Protein AF-A0A0K2T6K9-F1 (afdb_monomer_lite)

pLDDT: mean 70.92, std 22.77, range [32.41, 96.31]

Organism: Lepeophtheirus salmonis (NCBI:txid72036)

Secondary structure (DSSP, 8-state):
-HHHHHHHHHHHHHTTTT----------------------------PPP-----SSHHHHHHTGGGTTT-HHHHHH-TTTTTSS-----SSBTTTTHHHHTTT-TTSHHHHHHBTTTTT---

Sequence (122 aa):
MKYLLLLSLLGCLTLVYGQMTKTTPGQQTKGLSSKAPATTTVVTTTTPAPVCRDCFPLWCFHYRNYCSYNFWIRKWCPKTCRICTPVRPCKNLWGWWCKFYRHCCNFSSVARNCQQTCNRCQ

Radius of gyration: 22.37 Å; chains: 1; bounding box: 63×39×42 Å

Structure (mmCIF, N/CA/C/O b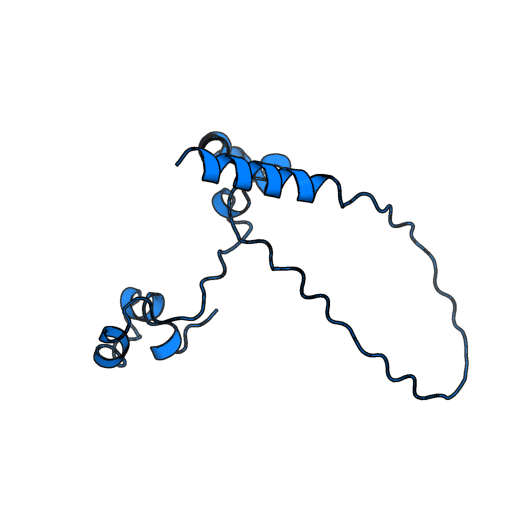ackbone):
data_AF-A0A0K2T6K9-F1
#
_entry.id   AF-A0A0K2T6K9-F1
#
loop_
_atom_site.group_PDB
_atom_site.id
_atom_site.type_symbol
_atom_site.label_atom_id
_atom_site.label_alt_id
_atom_site.label_comp_id
_atom_site.label_asym_id
_atom_site.label_entity_id
_atom_site.label_seq_id
_atom_site.pdbx_PDB_ins_code
_atom_site.Cartn_x
_atom_site.Cartn_y
_atom_site.Cartn_z
_atom_site.occupancy
_atom_site.B_iso_or_equiv
_atom_site.auth_seq_id
_atom_site.auth_comp_id
_atom_site.auth_asym_id
_atom_site.auth_atom_id
_atom_site.pdbx_PDB_model_num
ATOM 1 N N . MET A 1 1 ? 5.548 23.237 3.254 1.00 48.84 1 MET A N 1
ATOM 2 C CA . MET A 1 1 ? 4.936 21.934 3.628 1.00 48.84 1 MET A CA 1
ATOM 3 C C . MET A 1 1 ? 3.764 22.019 4.623 1.00 48.84 1 MET A C 1
ATOM 5 O O . MET A 1 1 ? 3.076 21.023 4.789 1.00 48.84 1 MET A O 1
ATOM 9 N N . LYS A 1 2 ? 3.462 23.177 5.240 1.00 40.91 2 LYS A N 1
ATOM 10 C CA . LYS A 1 2 ? 2.337 23.337 6.193 1.00 40.91 2 LYS A CA 1
ATOM 11 C C . LYS A 1 2 ? 0.930 23.225 5.568 1.00 40.91 2 LYS A C 1
ATOM 13 O O . LYS A 1 2 ? 0.012 22.761 6.230 1.00 40.91 2 LYS A O 1
ATOM 18 N N . TYR A 1 3 ? 0.780 23.557 4.283 1.00 35.16 3 TYR A N 1
ATOM 19 C CA . TYR A 1 3 ? -0.518 23.541 3.590 1.00 35.16 3 TYR A CA 1
ATOM 20 C C . TYR A 1 3 ? -1.052 22.139 3.241 1.00 35.16 3 TYR A C 1
ATOM 22 O O . TYR A 1 3 ? -2.264 21.948 3.195 1.00 35.16 3 TYR A O 1
ATOM 30 N N . LEU A 1 4 ? -0.181 21.133 3.059 1.00 42.31 4 LEU A N 1
ATOM 31 C CA . LEU A 1 4 ? -0.628 19.763 2.754 1.00 42.31 4 LEU A CA 1
ATOM 32 C C . LEU A 1 4 ? -1.341 19.098 3.944 1.00 42.31 4 LEU A C 1
ATOM 34 O O . LEU A 1 4 ? -2.280 18.336 3.739 1.00 42.31 4 LEU A O 1
ATOM 38 N N . LEU A 1 5 ? -0.915 19.417 5.172 1.00 42.16 5 LEU A N 1
ATOM 39 C CA . LEU A 1 5 ? -1.482 18.889 6.419 1.00 42.16 5 LEU A CA 1
ATOM 40 C C . LEU A 1 5 ? -2.924 19.372 6.651 1.00 42.16 5 LEU A C 1
ATOM 42 O O . LEU A 1 5 ? -3.776 18.587 7.068 1.00 42.16 5 LEU A O 1
ATOM 46 N N . LEU A 1 6 ? -3.212 20.634 6.314 1.00 41.59 6 LEU A N 1
ATOM 47 C CA . LEU A 1 6 ? -4.548 21.230 6.428 1.00 41.59 6 LEU A CA 1
ATOM 48 C C . LEU A 1 6 ? -5.563 20.590 5.465 1.00 41.59 6 LEU A C 1
ATOM 50 O O . LEU A 1 6 ? -6.683 20.287 5.872 1.00 41.59 6 LEU A O 1
ATOM 54 N N . LEU A 1 7 ? -5.163 20.293 4.224 1.00 46.97 7 LEU A N 1
ATOM 55 C CA . LEU A 1 7 ? -6.036 19.639 3.237 1.00 46.97 7 LEU A CA 1
ATOM 56 C C . LEU A 1 7 ? -6.387 18.192 3.626 1.00 46.97 7 LEU A C 1
ATOM 58 O O . LEU A 1 7 ? -7.516 17.744 3.425 1.00 46.97 7 LEU A O 1
ATOM 62 N N . SER A 1 8 ? -5.448 17.462 4.235 1.00 46.38 8 SER A N 1
ATOM 63 C CA . SER A 1 8 ? -5.703 16.112 4.758 1.00 46.38 8 SER A CA 1
ATOM 64 C C . SER A 1 8 ? -6.667 16.086 5.951 1.00 46.38 8 SER A C 1
ATOM 66 O O . SER A 1 8 ? -7.456 15.150 6.058 1.00 46.38 8 SER A O 1
ATOM 68 N N . LEU A 1 9 ? -6.658 17.119 6.802 1.00 48.91 9 LEU A N 1
ATOM 69 C CA . LEU A 1 9 ? -7.581 17.251 7.937 1.00 48.91 9 LEU A CA 1
ATOM 70 C C . LEU A 1 9 ? -9.014 17.568 7.475 1.00 48.91 9 LEU A C 1
ATOM 72 O O . LEU A 1 9 ? -9.964 16.936 7.939 1.00 48.91 9 LEU A O 1
ATOM 76 N N . LEU A 1 10 ? -9.170 18.472 6.500 1.00 52.72 10 LEU A N 1
ATOM 77 C CA . LEU A 1 10 ? -10.467 18.818 5.896 1.00 52.72 10 LEU A CA 1
ATOM 78 C C . LEU A 1 10 ? -11.132 17.623 5.185 1.00 52.72 10 LEU A C 1
ATOM 80 O O . LEU A 1 10 ? -12.345 17.429 5.286 1.00 52.72 10 LEU A O 1
ATOM 84 N N . GLY A 1 11 ? -10.343 16.770 4.522 1.00 53.19 11 GLY A N 1
ATOM 85 C CA . GLY A 1 11 ? -10.852 15.557 3.870 1.00 53.19 11 GLY A CA 1
ATOM 86 C C . GLY A 1 11 ? -11.368 14.482 4.839 1.00 53.19 11 GLY A C 1
ATOM 87 O O . GLY A 1 11 ? -12.247 13.707 4.477 1.00 53.19 11 GLY A O 1
ATOM 88 N N . CYS A 1 12 ? -10.855 14.428 6.071 1.00 54.47 12 CYS A N 1
ATOM 89 C CA . CYS A 1 12 ? -11.324 13.484 7.093 1.00 54.47 12 CYS A CA 1
ATOM 90 C C . CYS A 1 12 ? -12.574 14.002 7.839 1.00 54.47 12 CYS A C 1
ATOM 92 O O . CYS A 1 12 ? -13.411 13.197 8.239 1.00 54.47 12 CYS A O 1
ATOM 94 N N . LEU A 1 13 ? -12.751 15.325 7.973 1.00 50.03 13 LEU A N 1
ATOM 95 C CA . LEU A 1 13 ? -13.943 15.945 8.580 1.00 50.03 13 LEU A CA 1
ATOM 96 C C . LEU A 1 13 ? -15.198 15.836 7.697 1.00 50.03 13 LEU A C 1
ATOM 98 O O . LEU A 1 13 ? -16.281 15.550 8.203 1.00 50.03 13 LEU A O 1
ATOM 102 N N . THR A 1 14 ? -15.062 16.001 6.381 1.00 52.62 14 THR A N 1
ATOM 103 C CA . THR A 1 14 ? -16.197 15.932 5.436 1.00 52.62 14 THR A CA 1
ATOM 104 C C . THR A 1 14 ? -16.800 14.527 5.303 1.00 52.62 14 THR A C 1
ATOM 106 O O . THR A 1 14 ? -18.003 14.401 5.098 1.00 52.62 14 THR A O 1
ATOM 109 N N . LEU A 1 15 ? -16.013 13.464 5.515 1.00 48.84 15 LEU A N 1
ATOM 110 C CA . LEU A 1 15 ? -16.506 12.077 5.543 1.00 48.84 15 LEU A CA 1
ATOM 111 C C . LEU A 1 15 ? -17.368 11.751 6.776 1.00 48.84 15 LEU A C 1
ATOM 113 O O . LEU A 1 15 ? -18.152 10.806 6.735 1.00 48.84 15 LEU A O 1
ATOM 117 N N . VAL A 1 16 ? -17.240 12.502 7.876 1.00 49.53 16 VAL A N 1
ATOM 118 C CA . VAL A 1 16 ? -17.980 12.217 9.119 1.00 49.53 16 VAL A CA 1
ATOM 119 C C . VAL A 1 16 ? -19.414 12.735 9.082 1.00 49.53 16 VAL A C 1
ATOM 121 O O . VAL A 1 16 ? -20.295 12.084 9.635 1.00 49.53 16 VAL A O 1
ATOM 124 N N . TYR A 1 17 ? -19.672 13.858 8.413 1.00 44.06 17 TYR A N 1
ATOM 125 C CA . TYR A 1 17 ? -20.999 14.486 8.424 1.00 44.06 17 TYR A CA 1
ATOM 126 C C . TYR A 1 17 ? -22.012 13.854 7.450 1.00 44.06 17 TYR A C 1
ATOM 128 O O . TYR A 1 17 ? -23.198 14.147 7.541 1.00 44.06 17 TYR A O 1
ATOM 136 N N . GLY A 1 18 ? -21.585 12.967 6.543 1.00 38.91 18 GLY A N 1
ATOM 137 C CA . GLY A 1 18 ? -22.439 12.433 5.471 1.00 38.91 18 GLY A CA 1
ATOM 138 C C . GLY A 1 18 ? -23.203 11.133 5.760 1.00 38.91 18 GLY A C 1
ATOM 139 O O . GLY A 1 18 ? -23.868 10.635 4.859 1.00 38.91 18 GLY A O 1
ATOM 140 N N . GLN A 1 19 ? -23.105 10.534 6.954 1.00 40.34 19 GLN A N 1
ATOM 141 C CA . GLN A 1 19 ? -23.651 9.185 7.212 1.00 40.34 19 GLN A CA 1
ATOM 142 C C . GLN A 1 19 ? -24.632 9.113 8.393 1.00 40.34 19 GLN A C 1
ATOM 144 O O . GLN A 1 19 ? -24.537 8.229 9.241 1.00 40.34 19 GLN A O 1
ATOM 149 N N . MET A 1 20 ? -25.612 10.017 8.432 1.00 37.75 20 MET A N 1
ATOM 150 C CA . MET A 1 20 ? -26.844 9.803 9.198 1.00 37.75 20 MET A CA 1
ATOM 151 C C . MET A 1 20 ? -28.051 9.758 8.259 1.00 37.75 20 MET A C 1
ATOM 153 O O . MET A 1 20 ? -28.848 10.688 8.208 1.00 37.75 20 MET A O 1
ATOM 157 N N . THR A 1 21 ? -28.223 8.652 7.535 1.00 39.78 21 THR A N 1
ATOM 158 C CA . THR A 1 21 ? -29.558 8.239 7.088 1.00 39.78 21 THR A CA 1
ATOM 159 C C . THR A 1 21 ? -29.894 6.909 7.747 1.00 39.78 21 THR A C 1
ATOM 161 O O . THR A 1 21 ? -29.272 5.872 7.544 1.00 39.78 21 THR A O 1
ATOM 164 N N . LYS A 1 22 ? -30.856 7.017 8.657 1.00 41.66 22 LYS A N 1
ATOM 165 C CA . LYS A 1 22 ? -31.445 5.979 9.491 1.00 41.66 22 LYS A CA 1
ATOM 166 C C . LYS A 1 22 ? -32.197 4.988 8.595 1.00 41.66 22 LYS A C 1
ATOM 168 O O . LYS A 1 22 ? -33.239 5.339 8.050 1.00 41.66 22 LYS A O 1
ATOM 173 N N . THR A 1 23 ? -31.683 3.772 8.431 1.00 34.44 23 THR A N 1
ATOM 174 C CA . THR A 1 23 ? -32.379 2.701 7.700 1.00 34.44 23 THR A CA 1
ATOM 175 C C . THR A 1 23 ? -33.383 2.016 8.627 1.00 34.44 23 THR A C 1
ATOM 177 O O . THR A 1 23 ? -33.013 1.268 9.530 1.00 34.44 23 THR A O 1
ATOM 180 N N . THR A 1 24 ? -34.665 2.306 8.419 1.00 37.50 24 THR A N 1
ATOM 181 C CA . THR A 1 24 ? -35.814 1.585 8.990 1.00 37.50 24 THR A CA 1
ATOM 182 C C . THR A 1 24 ? -36.018 0.259 8.232 1.00 37.50 24 THR A C 1
ATOM 184 O O . THR A 1 24 ? -35.866 0.260 7.009 1.00 37.50 24 THR A O 1
ATOM 187 N N . PRO A 1 25 ? -36.378 -0.868 8.881 1.00 41.75 25 PRO A N 1
ATOM 188 C CA . PRO A 1 25 ? -36.675 -2.117 8.180 1.00 41.75 25 PRO A CA 1
ATOM 189 C C . PRO A 1 25 ? -38.123 -2.109 7.656 1.00 41.75 25 PRO A C 1
ATOM 191 O O . PRO A 1 25 ? -39.065 -2.001 8.436 1.00 41.75 25 PRO A O 1
ATOM 194 N N . GLY A 1 26 ? -38.296 -2.202 6.333 1.00 34.94 26 GLY A N 1
ATOM 195 C CA . GLY A 1 26 ? -39.593 -2.246 5.647 1.00 34.94 26 GLY A CA 1
ATOM 196 C C . GLY A 1 26 ? -39.815 -3.574 4.917 1.00 34.94 26 GLY A C 1
ATOM 197 O O . GLY A 1 26 ? -38.970 -4.010 4.141 1.00 34.94 26 GLY A O 1
ATOM 198 N N . GLN A 1 27 ? -40.949 -4.199 5.224 1.00 34.81 27 GLN A N 1
ATOM 199 C CA . GLN A 1 27 ? -41.441 -5.529 4.848 1.00 34.81 27 GLN A CA 1
ATOM 200 C C . GLN A 1 27 ? -41.668 -5.791 3.346 1.00 34.81 27 GLN A C 1
ATOM 202 O O . GLN A 1 27 ? -41.936 -4.890 2.559 1.00 34.81 27 GLN A O 1
ATOM 207 N N . GLN A 1 28 ? -41.660 -7.091 3.014 1.00 42.19 28 GLN A N 1
ATOM 208 C CA . GLN A 1 28 ? -42.156 -7.714 1.780 1.00 42.19 28 GLN A CA 1
ATOM 209 C C . GLN A 1 28 ? -43.587 -7.293 1.404 1.00 42.19 28 GLN A C 1
ATOM 211 O O . GLN A 1 28 ? -44.486 -7.388 2.236 1.00 42.19 28 GLN A O 1
ATOM 216 N N . THR A 1 29 ? -43.833 -7.078 0.109 1.00 35.28 29 THR A N 1
ATOM 217 C CA . THR A 1 29 ? -45.123 -7.379 -0.536 1.00 35.28 29 THR A CA 1
ATOM 218 C C . THR A 1 29 ? -44.916 -7.911 -1.957 1.00 35.28 29 THR A C 1
ATOM 220 O O . THR A 1 29 ? -44.162 -7.364 -2.758 1.00 35.28 29 THR A O 1
ATOM 223 N N . LYS A 1 30 ? -45.592 -9.030 -2.251 1.00 39.19 30 LYS A N 1
ATOM 224 C CA . LYS A 1 30 ? -45.773 -9.610 -3.589 1.00 39.19 30 LYS A CA 1
ATOM 225 C C . LYS A 1 30 ? -46.686 -8.696 -4.416 1.00 39.19 30 LYS A C 1
ATOM 227 O O . LYS A 1 30 ? -47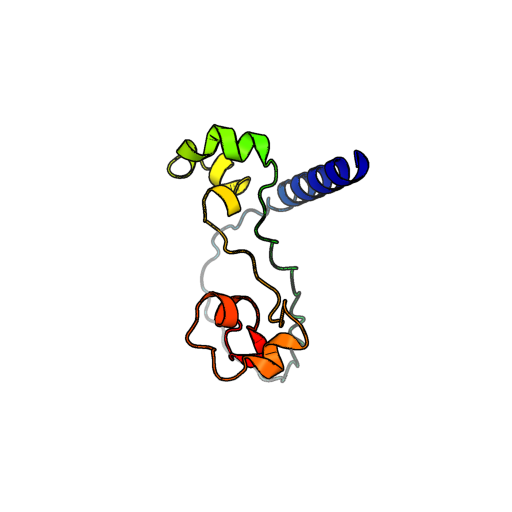.724 -8.277 -3.913 1.00 39.19 30 LYS A O 1
ATOM 232 N N . GLY A 1 31 ? -46.349 -8.466 -5.685 1.00 32.41 31 GLY A N 1
ATOM 233 C CA . GLY A 1 31 ? -47.179 -7.727 -6.638 1.00 32.41 31 GLY A CA 1
ATOM 234 C C . GLY A 1 31 ? -46.854 -8.124 -8.078 1.00 32.41 31 GLY A C 1
ATOM 235 O O . GLY A 1 31 ? -45.693 -8.204 -8.463 1.00 32.41 31 GLY A O 1
ATOM 236 N N . LEU A 1 32 ? -47.903 -8.446 -8.824 1.00 38.69 32 LEU A N 1
ATOM 237 C CA . LEU A 1 32 ? -47.945 -9.091 -10.134 1.00 38.69 32 LEU A CA 1
ATOM 238 C C . LEU A 1 32 ? -47.921 -8.052 -11.279 1.00 38.69 32 LEU A C 1
ATOM 240 O O . LEU A 1 32 ? -48.512 -6.991 -11.136 1.00 38.69 32 LEU A O 1
ATOM 244 N N . SER A 1 33 ? -47.360 -8.437 -12.434 1.00 40.69 33 SER A N 1
ATOM 245 C CA . SER A 1 33 ? -47.659 -7.934 -13.795 1.00 40.69 33 SER A CA 1
ATOM 246 C C . SER A 1 33 ? -47.379 -6.458 -14.145 1.00 40.69 33 SER A C 1
ATOM 248 O O . SER A 1 33 ? -48.092 -5.557 -13.716 1.00 40.69 33 SER A O 1
ATOM 250 N N . SER A 1 34 ? -46.483 -6.217 -15.116 1.00 38.91 34 SER A N 1
ATOM 251 C CA . SER A 1 34 ? -46.828 -5.783 -16.494 1.00 38.91 34 SER A CA 1
ATOM 252 C C . SER A 1 34 ? -45.618 -5.198 -17.248 1.00 38.91 34 SER A C 1
ATOM 254 O O . SER A 1 34 ? -44.697 -4.625 -16.683 1.00 38.91 34 SER A O 1
ATOM 256 N N . LYS A 1 35 ? -45.660 -5.399 -18.564 1.00 48.69 35 LYS A N 1
ATOM 257 C CA . LYS A 1 35 ? -44.658 -5.235 -19.627 1.00 48.69 35 LYS A CA 1
ATOM 258 C C . LYS A 1 35 ? -44.300 -3.770 -19.959 1.00 48.69 35 LYS A C 1
ATOM 260 O O . LYS A 1 35 ? -45.175 -3.035 -20.394 1.00 48.69 35 LYS A O 1
ATOM 265 N N . ALA A 1 36 ? -43.012 -3.408 -19.881 1.00 44.94 36 ALA A N 1
ATOM 266 C CA . ALA A 1 36 ? -42.335 -2.372 -20.690 1.00 44.94 36 ALA A CA 1
ATOM 267 C C . ALA A 1 36 ? -40.800 -2.474 -20.497 1.00 44.94 36 ALA A C 1
ATOM 269 O O . ALA A 1 36 ? -40.363 -2.679 -19.362 1.00 44.94 36 ALA A O 1
ATOM 270 N N . PRO A 1 37 ? -39.954 -2.343 -21.541 1.00 42.66 37 PRO A N 1
ATOM 271 C CA . PRO A 1 37 ? -38.506 -2.320 -21.369 1.00 42.66 37 PRO A CA 1
ATOM 272 C C . PRO A 1 37 ? -38.077 -0.915 -20.932 1.00 42.66 37 PRO A C 1
ATOM 274 O O . PRO A 1 37 ? -37.867 -0.025 -21.752 1.00 42.66 37 PRO A O 1
ATOM 277 N N . ALA A 1 38 ? -37.974 -0.699 -19.623 1.00 49.75 38 ALA A N 1
ATOM 278 C CA . ALA A 1 38 ? -37.294 0.470 -19.089 1.00 49.75 38 ALA A CA 1
ATOM 279 C C . ALA A 1 38 ? -35.781 0.247 -19.221 1.00 49.75 38 ALA A C 1
ATOM 281 O O . ALA A 1 38 ? -35.206 -0.603 -18.539 1.00 49.75 38 ALA A O 1
ATOM 282 N N . THR A 1 39 ? -35.133 0.989 -20.120 1.00 50.41 39 THR A N 1
ATOM 283 C CA . THR A 1 39 ? -33.670 1.068 -20.189 1.00 50.41 39 THR A CA 1
ATOM 284 C C . THR A 1 39 ? -33.176 1.797 -18.944 1.00 50.41 39 THR A C 1
ATOM 286 O O . THR A 1 39 ? -33.062 3.021 -18.910 1.00 50.41 39 THR A O 1
ATOM 289 N N . THR A 1 40 ? -32.925 1.031 -17.887 1.00 51.09 40 THR A N 1
ATOM 290 C CA . THR A 1 40 ? -32.310 1.516 -16.655 1.00 51.09 40 THR A CA 1
ATOM 291 C C . THR A 1 40 ? -30.831 1.753 -16.923 1.00 51.09 40 THR A C 1
ATOM 293 O O . THR A 1 40 ? -30.012 0.837 -16.853 1.00 51.09 40 THR A O 1
ATOM 296 N N . THR A 1 41 ? -30.476 2.995 -17.243 1.00 48.94 41 THR A N 1
ATOM 297 C CA . THR A 1 41 ? -29.088 3.454 -17.214 1.00 48.94 41 THR A CA 1
ATOM 298 C C . THR A 1 41 ? -28.605 3.375 -15.770 1.00 48.94 41 THR A C 1
ATOM 300 O O . THR A 1 41 ? -28.899 4.245 -14.950 1.00 48.94 41 THR A O 1
ATOM 303 N N . VAL A 1 42 ? -27.886 2.302 -15.440 1.00 57.06 42 VAL A N 1
ATOM 304 C CA . VAL A 1 42 ? -27.172 2.172 -14.170 1.00 57.06 42 VAL A CA 1
ATOM 305 C C . VAL A 1 42 ? -26.037 3.189 -14.199 1.00 57.06 42 VAL A C 1
ATOM 307 O O . VAL A 1 42 ? -24.951 2.924 -14.707 1.00 57.06 42 VAL A O 1
ATOM 310 N N . VAL A 1 43 ? -26.299 4.384 -13.676 1.00 46.94 43 VAL A N 1
ATOM 311 C CA . VAL A 1 43 ? -25.249 5.346 -13.352 1.00 46.94 4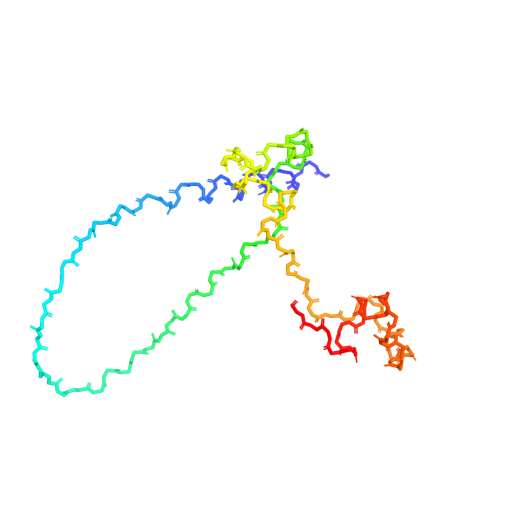3 VAL A CA 1
ATOM 312 C C . VAL A 1 43 ? -24.466 4.737 -12.199 1.00 46.94 43 VAL A C 1
ATOM 314 O O . VAL A 1 43 ? -24.846 4.843 -11.035 1.00 46.94 43 VAL A O 1
ATOM 317 N N . THR A 1 44 ? -23.388 4.026 -12.524 1.00 44.81 44 TH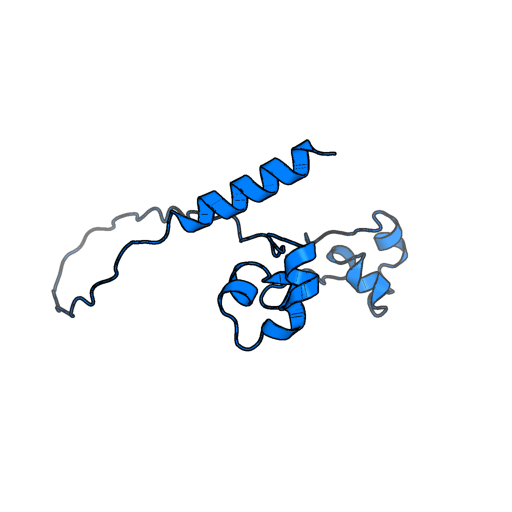R A N 1
ATOM 318 C CA . THR A 1 44 ? -22.429 3.563 -11.528 1.00 44.81 44 THR A CA 1
ATOM 319 C C . THR A 1 44 ? -21.736 4.803 -10.983 1.00 44.81 44 THR A C 1
ATOM 321 O O . THR A 1 44 ? -20.805 5.336 -11.581 1.00 44.81 44 THR A O 1
ATOM 324 N N . THR A 1 45 ? -22.237 5.328 -9.867 1.00 40.53 45 THR A N 1
ATOM 325 C CA . THR A 1 45 ? -21.535 6.358 -9.110 1.00 40.53 45 THR A CA 1
ATOM 326 C C . THR A 1 45 ? -20.265 5.715 -8.565 1.00 40.53 45 THR A C 1
ATOM 328 O O . THR A 1 45 ? -20.285 5.046 -7.535 1.00 40.53 45 THR A O 1
ATOM 331 N N . THR A 1 46 ? -19.155 5.866 -9.286 1.00 47.09 46 THR A N 1
ATOM 332 C CA . THR A 1 46 ? -17.837 5.419 -8.836 1.00 47.09 46 THR A CA 1
ATOM 333 C C . THR A 1 46 ? -17.411 6.327 -7.690 1.00 47.09 46 THR A C 1
ATOM 335 O O . THR A 1 46 ? -16.727 7.330 -7.886 1.00 47.09 46 THR A O 1
ATOM 338 N N . THR A 1 47 ? -17.867 6.020 -6.475 1.00 51.31 47 THR A N 1
ATOM 339 C CA . THR A 1 47 ? -17.315 6.631 -5.269 1.00 51.31 47 THR A CA 1
ATOM 340 C C . THR A 1 47 ? -15.814 6.343 -5.288 1.00 51.31 47 THR A C 1
ATOM 342 O O . THR A 1 47 ? -15.439 5.171 -5.398 1.00 51.31 47 THR A O 1
ATOM 345 N N . PRO A 1 48 ? -14.939 7.364 -5.242 1.00 49.78 48 PRO A N 1
ATOM 346 C CA . PRO A 1 48 ? -13.506 7.130 -5.213 1.00 49.78 48 PRO A CA 1
ATOM 347 C C . PRO A 1 48 ? -13.213 6.205 -4.037 1.00 49.78 48 PRO A C 1
ATOM 349 O O . PRO A 1 48 ? -13.557 6.519 -2.895 1.00 49.78 48 PRO A O 1
ATOM 352 N N . ALA A 1 49 ? -12.640 5.036 -4.339 1.00 55.59 49 ALA A N 1
ATOM 353 C CA . ALA A 1 49 ? -12.305 4.053 -3.325 1.00 55.59 49 ALA A CA 1
ATOM 354 C C . ALA A 1 49 ? -11.500 4.759 -2.223 1.00 55.59 49 ALA A C 1
ATOM 356 O O . ALA A 1 49 ? -10.559 5.498 -2.543 1.00 55.59 49 ALA A O 1
ATOM 357 N N . PRO A 1 50 ? -11.873 4.596 -0.942 1.00 57.69 50 PRO A N 1
ATOM 358 C CA . PRO A 1 50 ? -11.195 5.285 0.139 1.00 57.69 50 PRO A CA 1
ATOM 359 C C . PRO A 1 50 ? -9.717 4.904 0.095 1.00 57.69 50 PRO A C 1
ATOM 361 O O . PRO A 1 50 ? -9.347 3.742 0.266 1.00 57.69 50 PRO A O 1
ATOM 364 N N . VAL A 1 51 ? -8.863 5.891 -0.187 1.00 69.81 51 VAL A N 1
ATOM 365 C CA . VAL A 1 51 ? -7.412 5.705 -0.186 1.00 69.81 51 VAL A CA 1
ATOM 366 C C . VAL A 1 51 ? -7.040 5.140 1.177 1.00 69.81 51 VAL A C 1
ATOM 368 O O . VAL A 1 51 ? -7.316 5.771 2.197 1.00 69.81 51 VAL A O 1
ATOM 371 N N . CYS A 1 52 ? -6.422 3.959 1.199 1.00 83.06 52 CYS A N 1
ATOM 372 C CA . CYS A 1 52 ? -5.987 3.338 2.442 1.00 83.06 52 CYS A CA 1
ATOM 373 C C . CYS A 1 52 ? -4.859 4.160 3.075 1.00 83.06 52 CYS A C 1
ATOM 375 O O . CYS A 1 52 ? -3.670 3.986 2.782 1.00 83.06 52 CYS A O 1
ATOM 377 N N . ARG A 1 53 ? -5.246 5.102 3.926 1.00 85.06 53 ARG A N 1
ATOM 378 C CA . ARG A 1 53 ? -4.357 6.009 4.638 1.00 85.06 53 ARG A CA 1
ATOM 379 C C . ARG A 1 53 ? -4.894 6.248 6.037 1.00 85.06 53 ARG A C 1
ATOM 381 O O . ARG A 1 53 ? -6.099 6.216 6.260 1.00 85.06 53 ARG A O 1
ATOM 388 N N . ASP A 1 54 ? -3.982 6.526 6.952 1.00 87.06 54 ASP A N 1
ATOM 389 C CA . ASP A 1 54 ? -4.336 6.987 8.287 1.00 87.06 54 ASP A CA 1
ATOM 390 C C . ASP A 1 54 ? -4.671 8.480 8.233 1.00 87.06 54 ASP A C 1
ATOM 392 O O . ASP A 1 54 ? -3.927 9.254 7.625 1.00 87.06 54 ASP A O 1
ATOM 396 N N . CYS A 1 55 ? -5.767 8.892 8.871 1.00 86.25 55 CYS A N 1
ATOM 397 C CA . CYS A 1 55 ? -6.127 10.309 8.982 1.00 86.25 55 CYS A CA 1
ATOM 398 C C . CYS A 1 55 ? -5.140 11.073 9.881 1.00 86.25 55 CYS A C 1
ATOM 400 O O . CYS A 1 55 ? -4.839 12.233 9.611 1.00 86.25 55 CYS A O 1
ATOM 402 N N . PHE A 1 56 ? -4.597 10.418 10.916 1.00 86.88 56 PHE A N 1
ATOM 403 C CA . PHE A 1 56 ? -3.707 11.037 11.906 1.00 86.88 56 PHE A CA 1
ATOM 404 C C . PHE A 1 56 ? -2.468 10.166 12.171 1.00 86.88 56 PHE A C 1
ATOM 406 O O . PHE A 1 56 ? -2.442 9.430 13.152 1.00 86.88 56 PHE A O 1
ATOM 413 N N . PRO A 1 57 ? -1.411 10.235 11.344 1.00 85.62 57 PRO A N 1
ATOM 414 C CA . PRO A 1 57 ? -0.297 9.282 11.391 1.00 85.62 57 PRO A CA 1
ATOM 415 C C . PRO A 1 57 ? 0.395 9.167 12.759 1.00 85.62 57 PRO A C 1
ATOM 417 O O . PRO A 1 57 ? 0.666 8.061 13.216 1.00 85.62 57 PRO A O 1
ATOM 420 N N . LEU A 1 58 ? 0.643 10.298 13.432 1.00 88.56 58 LEU A N 1
ATOM 421 C CA . LEU A 1 58 ? 1.281 10.333 14.758 1.00 88.56 58 LEU A CA 1
ATOM 422 C C . LEU A 1 58 ? 0.393 9.703 15.838 1.00 88.56 58 LEU A C 1
ATOM 424 O O . LEU A 1 58 ? 0.858 8.892 16.637 1.00 88.56 58 LEU A O 1
ATOM 428 N N . TRP A 1 59 ? -0.897 10.040 15.826 1.00 88.75 59 TRP A N 1
ATOM 429 C CA . TRP A 1 59 ? -1.882 9.491 16.756 1.00 88.75 59 TRP A CA 1
ATOM 430 C C . TRP A 1 59 ? -2.076 7.989 16.521 1.00 88.75 59 TRP A C 1
ATOM 432 O O . TRP A 1 59 ? -1.980 7.190 17.448 1.00 88.75 59 TRP A O 1
ATOM 442 N N . CYS A 1 60 ? -2.226 7.580 15.263 1.00 89.81 60 CYS A N 1
ATOM 443 C CA . CYS A 1 60 ? -2.338 6.182 14.871 1.00 89.81 60 CYS A CA 1
ATOM 444 C C . CYS A 1 60 ? -1.110 5.362 15.280 1.00 89.81 60 CYS A C 1
ATOM 446 O O . CYS A 1 60 ? -1.261 4.255 15.789 1.00 89.81 60 CYS A O 1
ATOM 448 N N . PHE A 1 61 ? 0.099 5.910 15.128 1.00 91.19 61 PHE A N 1
ATOM 449 C CA . PHE A 1 61 ? 1.322 5.250 15.580 1.00 91.19 61 PHE A CA 1
ATOM 450 C C . PHE A 1 61 ? 1.335 5.033 17.099 1.00 91.19 61 PHE A C 1
ATOM 452 O O . PHE A 1 61 ? 1.659 3.934 17.551 1.00 91.19 61 PHE A O 1
ATOM 459 N N . HIS A 1 62 ? 0.947 6.051 17.872 1.00 92.62 62 HIS A N 1
ATOM 460 C CA . HIS A 1 62 ? 0.899 5.983 19.333 1.00 92.62 62 HIS A CA 1
ATOM 461 C C . HIS A 1 62 ? -0.139 4.963 19.833 1.00 92.62 62 HIS A C 1
ATOM 463 O O . HIS A 1 62 ? 0.142 4.165 20.723 1.00 92.62 62 HIS A O 1
ATOM 469 N N . TYR A 1 63 ? -1.318 4.924 19.208 1.00 88.56 63 TYR A N 1
ATOM 470 C CA . TYR A 1 63 ? -2.444 4.083 19.625 1.00 88.56 63 TYR A CA 1
ATOM 471 C C . TYR A 1 63 ? -2.612 2.796 18.794 1.00 88.56 63 TYR A C 1
ATOM 473 O O . TYR A 1 63 ? -3.666 2.162 18.828 1.00 88.56 63 TYR A O 1
ATOM 481 N N . ARG A 1 64 ? -1.576 2.339 18.082 1.00 90.12 64 ARG A N 1
ATOM 482 C CA . ARG A 1 64 ? -1.644 1.129 17.236 1.00 90.12 64 ARG A CA 1
ATOM 483 C C . ARG A 1 64 ? -2.059 -0.145 17.987 1.00 90.12 64 ARG A C 1
ATOM 485 O O . ARG A 1 64 ? -2.652 -1.044 17.404 1.00 90.12 64 ARG A O 1
ATOM 492 N N . ASN A 1 65 ? -1.781 -0.218 19.290 1.00 94.56 65 ASN A N 1
ATOM 493 C CA . ASN A 1 65 ? -2.119 -1.379 20.124 1.00 94.56 65 ASN A CA 1
ATOM 494 C C . ASN A 1 65 ? -3.626 -1.479 20.429 1.00 94.56 65 ASN A C 1
ATOM 496 O O . ASN A 1 65 ? -4.095 -2.506 20.907 1.00 94.56 65 ASN A O 1
ATOM 500 N N . TYR A 1 66 ? -4.392 -0.426 20.134 1.00 91.94 66 TYR A N 1
ATOM 501 C CA . TYR A 1 66 ? -5.825 -0.331 20.408 1.00 91.94 66 TYR A CA 1
ATOM 502 C C . TYR A 1 66 ? -6.683 -0.770 19.210 1.00 91.94 66 TYR A C 1
ATOM 504 O O . TYR A 1 66 ? -7.910 -0.725 19.279 1.00 91.94 66 TYR A O 1
ATOM 512 N N . CYS A 1 67 ? -6.063 -1.209 18.108 1.00 90.44 67 CYS A N 1
ATOM 513 C CA . CYS A 1 67 ? -6.764 -1.609 16.888 1.00 90.44 67 CYS A CA 1
ATOM 514 C C . CYS A 1 67 ? -7.766 -2.760 17.089 1.00 90.44 67 CYS A C 1
ATOM 516 O O . CYS A 1 67 ? -8.716 -2.858 16.320 1.00 90.44 67 CYS A O 1
ATOM 518 N N . SER A 1 68 ? -7.592 -3.626 18.094 1.00 91.25 68 SER A N 1
ATOM 519 C CA . SER A 1 68 ? -8.479 -4.777 18.321 1.00 91.25 68 SER A CA 1
ATOM 520 C C . SER A 1 68 ? -9.807 -4.416 18.995 1.00 91.25 68 SER A C 1
ATOM 522 O O . SER A 1 68 ? -10.813 -5.060 18.711 1.00 91.25 68 SER A O 1
ATOM 524 N N . TYR A 1 69 ? -9.847 -3.376 19.834 1.00 90.88 69 TYR A N 1
ATOM 525 C CA . TYR A 1 69 ? -11.035 -3.044 20.638 1.00 90.88 69 TYR A CA 1
ATOM 526 C C . TYR A 1 69 ? -11.534 -1.607 20.468 1.00 90.88 69 TYR A C 1
ATOM 528 O O . TYR A 1 69 ? -12.717 -1.343 20.674 1.00 90.88 69 TYR A O 1
ATOM 536 N N . ASN A 1 70 ? -10.691 -0.664 20.041 1.00 89.81 70 ASN A N 1
ATOM 537 C CA . ASN A 1 70 ? -11.107 0.723 19.884 1.00 89.81 70 ASN A CA 1
ATOM 538 C C . ASN A 1 70 ? -11.634 0.988 18.465 1.00 89.81 70 ASN A C 1
ATOM 540 O O . ASN A 1 70 ? -10.892 1.007 17.480 1.00 89.81 70 ASN A O 1
ATOM 544 N N . PHE A 1 71 ? -12.945 1.211 18.355 1.00 88.38 71 PHE A N 1
ATOM 545 C CA . PHE A 1 71 ? -13.606 1.514 17.084 1.00 88.38 71 PHE A CA 1
ATOM 546 C C . PHE A 1 71 ? -13.050 2.772 16.401 1.00 88.38 71 PHE A C 1
ATOM 548 O O . PHE A 1 71 ? -12.861 2.767 15.186 1.00 88.38 71 PHE A O 1
ATOM 555 N N . TRP A 1 72 ? -12.736 3.824 17.157 1.00 85.38 72 TRP A N 1
ATOM 556 C CA . TRP A 1 72 ? -12.219 5.071 16.592 1.00 85.38 72 TRP A CA 1
ATOM 557 C C . TRP A 1 72 ? -10.857 4.870 15.946 1.00 85.38 72 TRP A C 1
ATOM 559 O O . TRP A 1 72 ? -10.621 5.343 14.840 1.00 85.38 72 TRP A O 1
ATOM 569 N N . ILE A 1 73 ? -9.991 4.097 16.592 1.00 87.88 73 ILE A N 1
ATOM 570 C CA . ILE A 1 73 ? -8.681 3.750 16.046 1.00 87.88 73 ILE A CA 1
ATOM 571 C C . ILE A 1 73 ? -8.841 2.973 14.739 1.00 87.88 73 ILE A C 1
ATOM 573 O O . ILE A 1 73 ? -8.236 3.332 13.735 1.00 87.88 73 ILE A O 1
ATOM 577 N N . ARG A 1 74 ? -9.748 1.995 14.687 1.00 87.12 74 ARG A N 1
ATOM 578 C CA . ARG A 1 74 ? -10.056 1.269 13.446 1.00 87.12 74 ARG A CA 1
ATOM 579 C C . ARG A 1 74 ? -10.591 2.176 12.332 1.00 87.12 74 ARG A C 1
ATOM 581 O O . ARG A 1 74 ? -10.199 2.026 11.178 1.00 87.12 74 ARG A O 1
ATOM 588 N N . LYS A 1 75 ? -11.464 3.127 12.674 1.00 85.69 75 LYS A N 1
ATOM 589 C CA . LYS A 1 75 ? -12.088 4.054 11.720 1.00 85.69 75 LYS A CA 1
ATOM 590 C C . LYS A 1 75 ? -11.091 5.061 11.141 1.00 85.69 75 LYS A C 1
ATOM 592 O O . LYS A 1 75 ? -11.113 5.328 9.945 1.00 85.69 75 LYS A O 1
ATOM 597 N N . TRP A 1 76 ? -10.230 5.624 11.983 1.00 87.25 76 TRP A N 1
ATOM 598 C CA . TRP A 1 76 ? -9.336 6.727 11.618 1.00 87.25 76 TRP A CA 1
ATOM 599 C C . TRP A 1 76 ? -7.933 6.282 11.207 1.00 87.25 76 TRP A C 1
ATOM 601 O O . TRP A 1 76 ? -7.225 7.026 10.523 1.00 87.25 76 TRP A O 1
ATOM 611 N N . CYS A 1 77 ? -7.539 5.076 11.608 1.00 89.38 77 CYS A N 1
ATOM 612 C CA . CYS A 1 77 ? -6.228 4.497 11.354 1.00 89.38 77 CYS A CA 1
ATOM 613 C C . CYS A 1 77 ? -6.321 3.177 10.571 1.00 89.38 77 CYS A C 1
ATOM 615 O O . CYS A 1 77 ? -5.742 2.168 10.989 1.00 89.38 77 CYS A O 1
ATOM 617 N N . PRO A 1 78 ? -7.059 3.123 9.447 1.00 88.56 78 PRO A N 1
ATOM 618 C CA . PRO A 1 78 ? -7.315 1.862 8.765 1.00 88.56 78 PRO A CA 1
ATOM 619 C C . PRO A 1 78 ? -6.038 1.253 8.165 1.00 88.56 78 PRO A C 1
ATOM 621 O O . PRO A 1 78 ? -5.955 0.032 8.033 1.00 88.56 78 PRO A O 1
ATOM 624 N N . LYS A 1 79 ? -5.011 2.062 7.859 1.00 88.06 79 LYS A N 1
ATOM 625 C CA . LYS A 1 79 ? -3.715 1.574 7.370 1.00 88.06 79 LYS A CA 1
ATOM 626 C C . LYS A 1 79 ? -2.873 1.025 8.520 1.00 88.06 79 LYS A C 1
ATOM 628 O O . LYS A 1 79 ? -2.347 -0.081 8.407 1.00 88.06 79 LYS A O 1
ATOM 633 N N . THR A 1 80 ? -2.759 1.755 9.630 1.00 89.94 80 THR A N 1
ATOM 634 C CA . THR A 1 80 ? -2.014 1.298 10.816 1.00 89.94 80 THR A CA 1
ATOM 635 C C . THR A 1 80 ? -2.639 0.035 11.411 1.00 89.94 80 THR A C 1
ATOM 637 O O . THR A 1 80 ? -1.918 -0.900 11.753 1.00 89.94 80 THR A O 1
ATOM 640 N N . CYS A 1 81 ? -3.969 -0.047 11.444 1.00 89.88 81 CYS A N 1
ATOM 641 C CA . CYS A 1 81 ? -4.695 -1.230 11.902 1.00 89.88 81 CYS A CA 1
ATOM 642 C C . CYS A 1 81 ? -4.808 -2.349 10.861 1.00 89.88 81 CYS A C 1
ATOM 644 O O . CYS A 1 81 ? -5.455 -3.354 11.142 1.00 89.88 81 CYS A O 1
ATOM 646 N N . ARG A 1 82 ? -4.197 -2.200 9.675 1.00 89.69 82 ARG A N 1
ATOM 647 C CA . ARG A 1 82 ? -4.237 -3.182 8.573 1.00 89.69 82 ARG A CA 1
ATOM 648 C C . ARG A 1 82 ? -5.656 -3.594 8.155 1.00 89.69 82 ARG A C 1
ATOM 650 O O . ARG A 1 82 ? -5.869 -4.704 7.683 1.00 89.69 82 ARG A O 1
ATOM 657 N N . ILE A 1 83 ? -6.621 -2.697 8.329 1.00 88.81 83 ILE A N 1
ATOM 658 C CA . ILE A 1 83 ? -8.023 -2.891 7.935 1.00 88.81 83 ILE A CA 1
ATOM 659 C C . ILE A 1 83 ? -8.176 -2.701 6.431 1.00 88.81 83 ILE A C 1
ATOM 661 O O . ILE A 1 83 ? -9.016 -3.332 5.799 1.00 88.81 83 ILE A O 1
ATOM 665 N N . CYS A 1 84 ? -7.353 -1.832 5.852 1.00 83.81 84 CYS A N 1
ATOM 666 C CA . CYS A 1 84 ? -7.289 -1.641 4.420 1.00 83.81 84 CYS A CA 1
ATOM 667 C C . CYS A 1 84 ? -5.906 -2.012 3.889 1.00 83.81 84 CYS A C 1
ATOM 669 O O . CYS A 1 84 ? -4.890 -1.914 4.583 1.00 83.81 84 CYS A O 1
ATOM 671 N N . THR A 1 85 ? -5.876 -2.379 2.612 1.00 77.12 85 THR A N 1
ATOM 672 C CA . THR A 1 85 ? -4.639 -2.495 1.844 1.00 77.12 85 THR A CA 1
ATOM 673 C C . THR A 1 85 ? -4.564 -1.291 0.910 1.00 77.12 85 THR A C 1
ATOM 675 O O . THR A 1 85 ? -5.555 -0.985 0.244 1.00 77.12 85 THR A O 1
ATOM 678 N N . PRO A 1 86 ? -3.439 -0.557 0.851 1.00 70.94 86 PRO A N 1
ATOM 679 C CA . PRO A 1 86 ? -3.277 0.486 -0.149 1.00 70.94 86 PRO A CA 1
ATOM 680 C C . PRO A 1 86 ? -3.364 -0.130 -1.533 1.00 70.94 86 PRO A C 1
ATOM 682 O O . PRO A 1 86 ? -2.521 -0.949 -1.895 1.00 70.94 86 PRO A O 1
ATOM 685 N N . VAL A 1 87 ? -4.376 0.302 -2.289 1.00 72.62 87 VAL A N 1
ATOM 686 C CA . VAL A 1 87 ? -4.474 0.034 -3.720 1.00 72.62 87 VAL A CA 1
ATOM 687 C C . VAL A 1 87 ? -3.212 0.608 -4.343 1.00 72.62 87 VAL A C 1
ATOM 689 O O . VAL A 1 87 ? -3.004 1.826 -4.376 1.00 72.62 87 VAL A O 1
ATOM 692 N N . ARG A 1 88 ? -2.306 -0.278 -4.751 1.00 72.50 88 ARG A N 1
ATOM 693 C CA . ARG A 1 88 ? -1.127 0.133 -5.498 1.00 72.50 88 ARG A CA 1
ATOM 694 C C . ARG A 1 88 ? -1.565 0.259 -6.950 1.00 72.50 88 ARG A C 1
ATOM 696 O O . ARG A 1 88 ? -2.181 -0.670 -7.462 1.00 72.50 88 ARG A O 1
ATOM 703 N N . PRO A 1 89 ? -1.273 1.381 -7.625 1.00 78.88 89 PRO A N 1
ATOM 704 C CA . PRO A 1 89 ? -1.542 1.461 -9.048 1.00 78.88 89 PRO A CA 1
ATOM 705 C C . PRO A 1 89 ? -0.777 0.335 -9.743 1.00 78.88 89 PRO A C 1
ATOM 707 O O . PRO A 1 89 ? 0.428 0.200 -9.530 1.00 78.88 89 PRO A O 1
ATOM 710 N N . CYS A 1 90 ? -1.484 -0.445 -10.559 1.00 87.31 90 CYS A N 1
ATOM 711 C CA . CYS A 1 90 ? -0.915 -1.483 -11.411 1.00 87.31 90 CYS A CA 1
ATOM 712 C C . CYS A 1 90 ? 0.064 -0.839 -12.399 1.00 87.31 90 CYS A C 1
ATOM 714 O O . CYS A 1 90 ? -0.327 -0.387 -13.475 1.00 87.31 90 CYS A O 1
ATOM 716 N N . LYS A 1 91 ? 1.336 -0.726 -12.009 1.00 91.94 91 LYS A N 1
ATOM 717 C CA . LYS A 1 91 ? 2.378 -0.118 -12.837 1.00 91.94 91 LYS A CA 1
ATOM 718 C C . LYS A 1 91 ? 3.762 -0.677 -12.552 1.00 91.94 91 LYS A C 1
ATOM 720 O O . LYS A 1 91 ? 4.073 -1.116 -11.446 1.00 91.94 91 LYS A O 1
ATOM 725 N N . ASN A 1 92 ? 4.618 -0.586 -13.558 1.00 93.44 92 ASN A N 1
ATOM 726 C CA . ASN A 1 92 ? 6.046 -0.823 -13.413 1.00 93.44 92 ASN A CA 1
ATOM 727 C C . ASN A 1 92 ? 6.725 0.390 -12.757 1.00 93.44 92 ASN A C 1
ATOM 729 O O . ASN A 1 92 ? 6.922 1.426 -13.387 1.00 93.44 92 ASN A O 1
ATOM 733 N N . LEU A 1 93 ? 7.100 0.256 -11.488 1.00 91.75 93 LEU A N 1
ATOM 734 C CA . LEU A 1 93 ? 7.824 1.252 -10.699 1.00 91.75 93 LEU A CA 1
ATOM 735 C C . LEU A 1 93 ? 9.265 1.455 -11.176 1.00 91.75 93 LEU A C 1
ATOM 737 O O . LEU A 1 93 ? 9.759 2.574 -11.118 1.00 91.75 93 LEU A O 1
ATOM 741 N N . TRP A 1 94 ? 9.933 0.408 -11.672 1.00 94.25 94 TRP A N 1
ATOM 742 C CA . TRP A 1 94 ? 11.306 0.522 -12.189 1.00 94.25 94 TRP A CA 1
ATOM 743 C C . TRP A 1 94 ? 11.382 0.918 -13.672 1.00 94.25 94 TRP A C 1
ATOM 745 O O . TRP A 1 94 ? 12.470 0.974 -14.247 1.00 94.25 94 TRP A O 1
ATOM 755 N N . GLY A 1 95 ? 10.241 1.190 -14.314 1.00 92.69 95 GLY A N 1
ATOM 756 C CA . GLY A 1 95 ? 10.191 1.626 -15.708 1.00 92.69 95 GLY A CA 1
ATOM 757 C C . GLY A 1 95 ? 10.859 0.628 -16.659 1.00 92.69 95 GLY A C 1
ATOM 758 O O . GLY A 1 95 ? 10.455 -0.533 -16.739 1.00 92.69 95 GLY A O 1
ATOM 759 N N . TRP A 1 96 ? 11.884 1.083 -17.389 1.00 94.06 96 TRP A N 1
ATOM 760 C CA . TRP A 1 96 ? 12.573 0.285 -18.410 1.00 94.06 96 TRP A CA 1
ATOM 761 C C . TRP A 1 96 ? 13.244 -0.978 -17.853 1.00 94.06 96 TRP A C 1
ATOM 763 O O . TRP A 1 96 ? 13.202 -2.021 -18.504 1.00 94.06 96 TRP A O 1
ATOM 773 N N . TRP A 1 97 ? 13.758 -0.940 -16.621 1.00 95.25 97 TRP A N 1
ATOM 774 C CA . TRP A 1 97 ? 14.375 -2.101 -15.966 1.00 95.25 97 TRP A CA 1
ATOM 775 C C . TRP A 1 97 ? 13.439 -3.306 -15.870 1.00 95.25 97 TRP A C 1
ATOM 777 O O . TRP A 1 97 ? 13.889 -4.448 -15.904 1.00 95.25 97 TRP A O 1
ATOM 787 N N . CYS A 1 98 ? 12.127 -3.077 -15.819 1.00 95.62 98 CYS A N 1
ATOM 788 C CA . CYS A 1 98 ? 11.160 -4.164 -15.830 1.00 95.62 98 CYS A CA 1
ATOM 789 C C . CYS A 1 98 ? 11.177 -4.961 -17.138 1.00 95.62 98 CYS A C 1
ATOM 791 O O . CYS A 1 98 ? 10.895 -6.152 -17.109 1.00 95.62 98 CYS A O 1
ATOM 793 N N . LYS A 1 99 ? 11.545 -4.354 -18.275 1.00 95.19 99 LYS A N 1
ATOM 794 C CA . LYS A 1 99 ? 11.729 -5.081 -19.542 1.00 95.19 99 LYS A CA 1
ATOM 795 C C . LYS A 1 99 ? 12.950 -5.997 -19.481 1.00 95.19 99 LYS A C 1
ATOM 797 O O . LYS A 1 99 ? 12.865 -7.137 -19.926 1.00 95.19 99 LYS A O 1
ATOM 802 N N . PHE A 1 100 ? 14.045 -5.511 -18.895 1.00 95.94 100 PHE A N 1
ATOM 803 C CA . PHE A 1 100 ? 15.280 -6.275 -18.717 1.00 95.94 100 PHE A CA 1
ATOM 804 C C . PHE A 1 100 ? 15.069 -7.479 -17.784 1.00 95.94 100 PHE A C 1
ATOM 806 O O . PHE A 1 100 ? 15.393 -8.610 -18.132 1.00 95.94 100 PHE A O 1
ATOM 813 N N . TYR A 1 101 ? 14.411 -7.264 -16.643 1.00 94.50 101 TYR A N 1
ATOM 814 C CA . TYR A 1 101 ? 14.130 -8.302 -15.645 1.00 94.50 101 TYR A CA 1
ATOM 815 C C . TYR A 1 101 ? 12.813 -9.062 -15.872 1.00 94.50 101 TYR A C 1
ATOM 817 O O . TYR A 1 101 ? 12.299 -9.684 -14.942 1.00 94.50 101 TYR A O 1
ATOM 825 N N . ARG A 1 102 ? 12.248 -9.059 -17.089 1.00 94.00 102 ARG A N 1
ATOM 826 C CA . ARG A 1 102 ? 10.936 -9.684 -17.371 1.00 94.00 102 ARG A CA 1
ATOM 827 C C . ARG A 1 102 ? 10.871 -11.181 -17.041 1.00 94.00 102 ARG A C 1
ATOM 829 O O . ARG A 1 102 ? 9.802 -11.701 -16.755 1.00 94.00 102 ARG A O 1
ATOM 836 N N . HIS A 1 103 ? 12.012 -11.868 -17.059 1.00 96.31 103 HIS A N 1
ATOM 837 C CA . HIS A 1 103 ? 12.122 -13.294 -16.730 1.00 96.31 103 HIS A CA 1
ATOM 838 C C . HIS A 1 103 ? 12.368 -13.548 -15.233 1.00 96.31 103 HIS A C 1
ATOM 840 O O . HIS A 1 103 ? 12.327 -14.683 -14.771 1.00 96.31 103 HIS A O 1
ATOM 846 N N . CYS A 1 104 ? 12.588 -12.493 -14.449 1.00 95.69 104 CYS A N 1
ATOM 847 C CA . CYS A 1 104 ? 12.932 -12.560 -13.032 1.00 95.69 104 CYS A CA 1
ATOM 848 C C . CYS A 1 104 ? 11.712 -12.346 -12.120 1.00 95.69 104 CYS A C 1
ATOM 850 O O . CYS A 1 104 ? 11.866 -11.989 -10.955 1.00 95.69 104 CYS A O 1
ATOM 852 N N . CYS A 1 105 ? 10.493 -12.583 -12.612 1.00 94.44 105 CYS A N 1
ATOM 853 C CA . CYS A 1 105 ? 9.250 -12.372 -11.860 1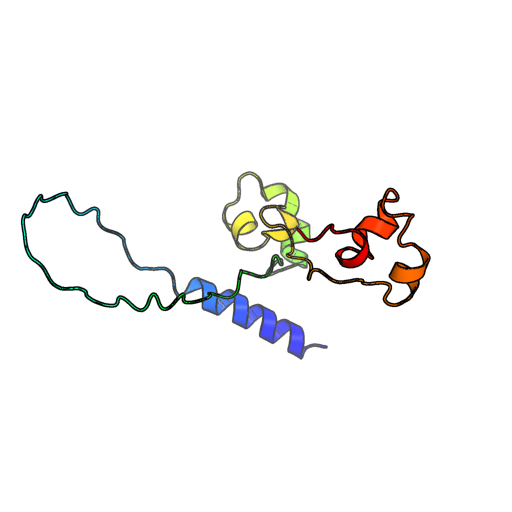.00 94.44 105 CYS A CA 1
ATOM 854 C C . CYS A 1 105 ? 9.068 -13.292 -10.639 1.00 94.44 105 CYS A C 1
ATOM 856 O O . CYS A 1 105 ? 8.160 -13.071 -9.837 1.00 94.44 105 CYS A O 1
ATOM 858 N N . ASN A 1 106 ? 9.940 -14.287 -10.459 1.00 96.12 106 ASN A N 1
ATOM 859 C CA . ASN A 1 106 ? 10.003 -15.091 -9.237 1.00 96.12 106 ASN A CA 1
ATOM 860 C C . ASN A 1 106 ? 10.619 -14.327 -8.053 1.00 96.12 106 ASN A C 1
ATOM 862 O O . ASN A 1 106 ? 10.313 -14.632 -6.903 1.00 96.12 106 ASN A O 1
ATOM 866 N N . PHE A 1 107 ? 11.434 -13.296 -8.301 1.00 95.62 107 PHE A N 1
ATOM 867 C CA . PHE A 1 107 ? 11.991 -12.471 -7.234 1.00 95.62 107 PHE A CA 1
ATOM 868 C C . PHE A 1 107 ? 10.951 -11.472 -6.728 1.00 95.62 107 PHE A C 1
ATOM 870 O O . PHE A 1 107 ? 10.440 -10.649 -7.488 1.00 95.62 107 PHE A O 1
ATOM 877 N N . SER A 1 108 ? 10.692 -11.480 -5.418 1.00 92.81 108 SER A N 1
ATOM 878 C CA . SER A 1 108 ? 9.704 -10.606 -4.768 1.00 92.81 108 SER A CA 1
ATOM 879 C C . SER A 1 108 ? 9.889 -9.122 -5.094 1.00 92.81 108 SER A C 1
ATOM 881 O O . SER A 1 108 ? 8.904 -8.405 -5.271 1.00 92.81 108 SER A O 1
ATOM 883 N N . SER A 1 109 ? 11.134 -8.652 -5.211 1.00 92.19 109 SER A N 1
ATOM 884 C CA . SER A 1 109 ? 11.438 -7.265 -5.582 1.00 92.19 109 SER A CA 1
ATOM 885 C C . SER A 1 109 ? 11.032 -6.954 -7.020 1.00 92.19 109 SER A C 1
ATOM 887 O O . SER A 1 109 ? 10.405 -5.924 -7.255 1.00 92.19 109 SER A O 1
ATOM 889 N N . VAL A 1 110 ? 11.322 -7.851 -7.966 1.00 93.12 110 VAL A N 1
ATOM 890 C CA . VAL A 1 110 ? 10.923 -7.691 -9.371 1.00 93.12 110 VAL A CA 1
ATOM 891 C C . VAL A 1 110 ? 9.404 -7.773 -9.479 1.00 93.12 110 VAL A C 1
ATOM 893 O O . VAL A 1 110 ? 8.786 -6.856 -9.999 1.00 93.12 110 VAL A O 1
ATOM 896 N N . ALA A 1 111 ? 8.770 -8.784 -8.885 1.00 92.19 111 ALA A N 1
ATOM 897 C CA . ALA A 1 111 ? 7.317 -8.941 -8.904 1.00 92.19 111 ALA A CA 1
ATOM 898 C C . ALA A 1 111 ? 6.568 -7.728 -8.318 1.00 92.19 111 ALA A C 1
ATOM 900 O O . ALA A 1 111 ? 5.527 -7.326 -8.835 1.00 92.19 111 ALA A O 1
ATOM 901 N N . ARG A 1 112 ? 7.099 -7.127 -7.244 1.00 90.06 112 ARG A N 1
ATOM 902 C CA . ARG A 1 112 ? 6.499 -5.960 -6.581 1.00 90.06 112 ARG A CA 1
ATOM 903 C C . ARG A 1 112 ? 6.716 -4.659 -7.349 1.00 90.06 112 ARG A C 1
ATOM 905 O O . ARG A 1 112 ? 5.844 -3.798 -7.309 1.00 90.06 112 ARG A O 1
ATOM 912 N N . ASN A 1 113 ? 7.871 -4.486 -7.987 1.00 92.50 113 ASN A N 1
ATOM 913 C CA . ASN A 1 113 ? 8.199 -3.252 -8.702 1.00 92.50 113 ASN A CA 1
ATOM 914 C C . ASN A 1 113 ? 7.833 -3.303 -10.184 1.00 92.50 113 ASN A C 1
ATOM 916 O O . ASN A 1 113 ? 7.698 -2.257 -10.801 1.00 92.50 113 ASN A O 1
ATOM 920 N N . CYS A 1 114 ? 7.637 -4.481 -10.757 1.00 94.75 114 CYS A N 1
ATOM 921 C CA . CYS A 1 114 ? 7.331 -4.689 -12.166 1.00 94.75 114 CYS A CA 1
ATOM 922 C C . CYS A 1 114 ? 5.975 -5.372 -12.326 1.00 94.75 114 CYS A C 1
ATOM 924 O O . CYS A 1 114 ? 5.851 -6.369 -13.031 1.00 94.75 114 CYS A O 1
ATOM 926 N N . GLN A 1 115 ? 4.958 -4.854 -11.630 1.00 93.50 115 GLN A N 1
ATOM 927 C CA . GLN A 1 115 ? 3.651 -5.501 -11.518 1.00 93.50 115 GLN A CA 1
ATOM 928 C C . GLN A 1 115 ? 2.996 -5.754 -12.877 1.00 93.50 115 GLN A C 1
ATOM 930 O O . GLN A 1 115 ? 2.456 -6.834 -13.082 1.00 93.50 115 GLN A O 1
ATOM 935 N N . GLN A 1 116 ? 3.076 -4.801 -13.811 1.00 94.19 116 GLN A N 1
ATOM 936 C CA . GLN A 1 116 ? 2.523 -4.984 -15.155 1.00 94.19 116 GLN A CA 1
ATOM 937 C C . GLN A 1 116 ? 3.319 -6.025 -15.940 1.00 94.19 116 GLN A C 1
ATOM 939 O O . GLN A 1 116 ? 2.728 -6.928 -16.514 1.00 94.19 116 GLN A O 1
ATOM 944 N N . THR A 1 117 ? 4.655 -5.950 -15.929 1.00 95.06 117 THR A N 1
ATOM 945 C CA . THR A 1 117 ? 5.482 -6.932 -16.656 1.00 95.06 117 THR A CA 1
ATOM 946 C C . THR A 1 117 ? 5.322 -8.346 -16.103 1.00 95.06 117 THR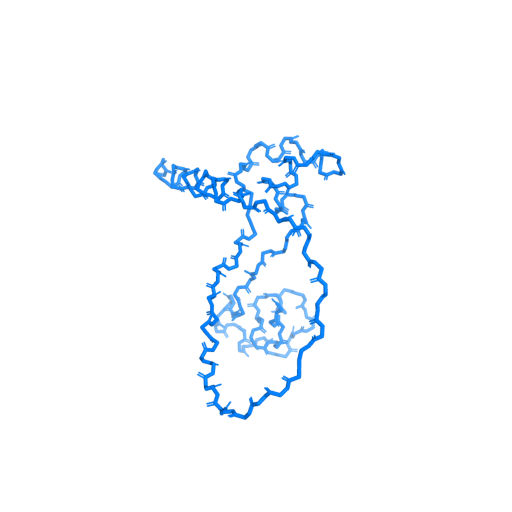 A C 1
ATOM 948 O O . THR A 1 117 ? 5.353 -9.312 -16.857 1.00 95.06 117 THR A O 1
ATOM 951 N N . CYS A 1 118 ? 5.154 -8.470 -14.790 1.00 94.50 118 CYS A N 1
ATOM 952 C CA . CYS A 1 118 ? 5.016 -9.746 -14.103 1.00 94.50 118 CYS A CA 1
ATOM 953 C C . CYS A 1 118 ? 3.563 -10.196 -13.917 1.00 94.50 118 CYS A C 1
ATOM 955 O O . CYS A 1 118 ? 3.340 -11.163 -13.191 1.00 94.50 118 CYS A O 1
ATOM 957 N N . ASN A 1 119 ? 2.585 -9.507 -14.520 1.00 92.50 119 ASN A N 1
ATOM 958 C CA . ASN A 1 119 ? 1.152 -9.800 -14.395 1.00 92.50 119 ASN A CA 1
ATOM 959 C C . ASN A 1 119 ? 0.684 -9.962 -12.931 1.00 92.50 119 ASN A C 1
ATOM 961 O O . ASN A 1 119 ? -0.069 -10.869 -12.591 1.00 92.50 119 ASN A O 1
ATOM 965 N N . ARG A 1 120 ? 1.165 -9.087 -12.040 1.00 89.00 120 ARG A N 1
ATOM 966 C CA . ARG A 1 120 ? 0.931 -9.105 -10.581 1.00 89.00 120 ARG A CA 1
ATOM 967 C C . ARG A 1 120 ? 0.116 -7.908 -10.093 1.00 89.00 120 ARG A C 1
ATOM 969 O O . ARG A 1 120 ? 0.346 -7.394 -8.999 1.00 89.00 120 ARG A O 1
ATOM 976 N N . CYS A 1 121 ? -0.795 -7.429 -10.924 1.00 85.31 121 CYS A N 1
ATOM 977 C CA . CYS A 1 121 ? -1.714 -6.371 -10.540 1.00 85.31 121 CYS A CA 1
ATOM 978 C C . CYS A 1 121 ? -2.835 -6.959 -9.678 1.00 85.31 121 CYS A C 1
ATOM 980 O O . CYS A 1 121 ? -3.536 -7.862 -10.123 1.00 85.31 121 CYS A O 1
ATOM 982 N N . GLN A 1 122 ? -2.935 -6.481 -8.437 1.00 66.75 122 GLN A N 1
ATOM 983 C CA . GLN A 1 122 ? -3.915 -6.873 -7.421 1.00 66.75 122 GLN A CA 1
ATOM 984 C C . GLN A 1 122 ? -4.488 -5.620 -6.770 1.00 66.75 122 GLN A C 1
ATOM 986 O O . GLN A 1 122 ? -3.696 -4.664 -6.575 1.00 66.75 122 GLN A O 1
#

Foldseek 3Di:
DVVVLVVLLVVVVVVVVPPPDDDDDDDDDDDDDDDDDDPPPPPPPPPPDPAQAASDVVVLVVCLVCLVPDPVSCVRNVNSSVVDDGQDPQAQQVPPVLVVCLVVCVDPVSCVRNVVSNVNRD